Protein AF-A0A2E0H1Y2-F1 (afdb_monomer)

Radius of gyration: 26.07 Å; Cα contacts (8 Å, |Δi|>4): 52; chains: 1; bounding box: 73×26×83 Å

Mean predicted aligned error: 14.0 Å

pLDDT: mean 72.51, std 14.2, range [43.44, 90.31]

Foldseek 3Di:
DCPPADDPDPPDPDRDPCVVVVVVCCVVCVVVVVVVVVVVCCVPVVVCVVDVDPQQPVLSVVLVVLVVVLVVLVVVCVVDPDPVSNVVSVVVNVVSVVVSVVSVVVSVVSVPPPVVPPPPDPDDPPPPDPPPPDD

Structure (mmCIF, N/CA/C/O backbone):
data_AF-A0A2E0H1Y2-F1
#
_entry.id   AF-A0A2E0H1Y2-F1
#
loop_
_atom_site.group_PDB
_atom_site.id
_atom_site.type_symbol
_atom_site.label_atom_id
_atom_site.label_alt_id
_atom_site.label_comp_id
_atom_site.label_asym_id
_atom_site.label_entity_id
_atom_site.label_seq_id
_atom_site.pdbx_PDB_ins_code
_atom_site.Cartn_x
_atom_site.Cartn_y
_atom_site.Cartn_z
_atom_site.occupancy
_atom_site.B_iso_or_equiv
_atom_site.auth_seq_id
_atom_site.auth_comp_id
_atom_site.auth_asym_id
_atom_site.auth_atom_id
_atom_site.pdbx_PDB_model_num
ATOM 1 N N . MET A 1 1 ? 13.802 -3.420 -6.185 1.00 48.97 1 MET A N 1
ATOM 2 C CA . MET A 1 1 ? 15.017 -3.975 -5.541 1.00 48.97 1 MET A CA 1
ATOM 3 C C . MET A 1 1 ? 16.142 -4.219 -6.551 1.00 48.97 1 MET A C 1
ATOM 5 O O . MET A 1 1 ? 17.063 -4.960 -6.256 1.00 48.97 1 MET A O 1
ATOM 9 N N . LYS A 1 2 ? 16.139 -3.506 -7.687 1.00 47.22 2 LYS A N 1
ATOM 10 C CA . LYS A 1 2 ? 17.155 -3.596 -8.743 1.00 47.22 2 LYS A CA 1
ATOM 11 C C . LYS A 1 2 ? 18.522 -2.986 -8.373 1.00 47.22 2 LYS A C 1
ATOM 13 O O . LYS A 1 2 ? 19.477 -3.164 -9.101 1.00 47.22 2 LYS A O 1
ATOM 18 N N . ARG A 1 3 ? 18.602 -2.244 -7.257 1.00 53.16 3 ARG A N 1
ATOM 19 C CA . ARG A 1 3 ? 19.786 -1.471 -6.821 1.00 53.16 3 ARG A CA 1
ATOM 20 C C . ARG A 1 3 ? 20.542 -2.079 -5.626 1.00 53.16 3 ARG A C 1
ATOM 22 O O . ARG A 1 3 ? 21.480 -1.463 -5.144 1.00 53.16 3 ARG A O 1
ATOM 29 N N . PHE A 1 4 ? 20.099 -3.220 -5.089 1.00 54.19 4 PHE A N 1
ATOM 30 C CA . PHE A 1 4 ? 20.716 -3.810 -3.884 1.00 54.19 4 PHE A CA 1
ATOM 31 C C . PHE A 1 4 ? 21.656 -4.986 -4.181 1.00 54.19 4 PHE A C 1
ATOM 33 O O . PHE A 1 4 ? 22.499 -5.297 -3.349 1.00 54.19 4 PHE A O 1
ATOM 40 N N . MET A 1 5 ? 21.529 -5.611 -5.352 1.00 48.62 5 MET A N 1
ATOM 41 C CA . MET A 1 5 ? 22.468 -6.592 -5.896 1.00 48.62 5 MET A CA 1
ATOM 42 C C . MET A 1 5 ? 22.530 -6.356 -7.401 1.00 48.62 5 MET A C 1
ATOM 44 O O . MET A 1 5 ? 21.517 -6.519 -8.075 1.00 48.62 5 MET A O 1
ATOM 48 N N . GLU A 1 6 ? 23.679 -5.915 -7.900 1.00 55.56 6 GLU A N 1
ATOM 49 C CA . GLU A 1 6 ? 23.993 -5.952 -9.328 1.00 55.56 6 GLU A CA 1
ATOM 50 C C . GLU A 1 6 ? 24.550 -7.338 -9.640 1.00 55.56 6 GLU A C 1
ATOM 52 O O . GLU A 1 6 ? 25.369 -7.869 -8.889 1.00 55.56 6 GLU A O 1
ATOM 57 N N . THR A 1 7 ? 24.059 -7.954 -10.710 1.00 56.12 7 THR A N 1
ATOM 58 C CA . THR A 1 7 ? 24.686 -9.166 -11.240 1.00 56.12 7 THR A CA 1
ATOM 59 C C . THR A 1 7 ? 25.834 -8.752 -12.149 1.00 56.12 7 THR A C 1
ATOM 61 O O . THR A 1 7 ? 25.684 -7.790 -12.900 1.00 56.12 7 THR A O 1
ATOM 64 N N . ASP A 1 8 ? 26.926 -9.513 -12.153 1.00 59.94 8 ASP A N 1
ATOM 65 C CA . ASP A 1 8 ? 28.073 -9.266 -13.036 1.00 59.94 8 ASP A CA 1
ATOM 66 C C . ASP A 1 8 ? 27.755 -9.474 -14.536 1.00 59.94 8 ASP A C 1
ATOM 68 O O . ASP A 1 8 ? 28.582 -9.155 -15.390 1.00 59.94 8 ASP A O 1
ATOM 72 N N . ASP A 1 9 ? 26.573 -10.007 -14.878 1.00 59.09 9 ASP A N 1
ATOM 73 C CA . ASP A 1 9 ? 26.126 -10.228 -16.256 1.00 59.09 9 ASP A CA 1
ATOM 74 C C . ASP A 1 9 ? 25.328 -9.014 -16.796 1.00 59.09 9 ASP A C 1
ATOM 76 O O . ASP A 1 9 ? 24.222 -8.738 -16.310 1.00 59.09 9 ASP A O 1
ATOM 80 N N . PRO A 1 10 ? 25.830 -8.314 -17.839 1.00 65.62 10 PRO A N 1
ATOM 81 C CA . PRO A 1 10 ? 25.155 -7.178 -18.474 1.00 65.62 10 PRO A CA 1
ATOM 82 C C . PRO A 1 10 ? 23.761 -7.489 -19.042 1.00 65.62 10 PRO A C 1
ATOM 84 O O . PRO A 1 10 ? 22.993 -6.565 -19.310 1.00 65.62 10 PRO A O 1
ATOM 87 N N . TRP A 1 11 ? 23.433 -8.768 -19.252 1.00 59.69 11 TRP A N 1
ATOM 88 C CA . TRP A 1 11 ? 22.169 -9.220 -19.841 1.00 59.69 11 TRP A CA 1
ATOM 89 C C . TRP A 1 11 ? 21.212 -9.849 -18.824 1.00 59.69 11 TRP A C 1
ATOM 91 O O . TRP A 1 11 ? 20.141 -10.337 -19.201 1.00 59.69 11 TRP A O 1
ATOM 101 N N . ALA A 1 12 ? 21.554 -9.839 -17.533 1.00 61.09 12 ALA A N 1
ATOM 102 C CA . ALA A 1 12 ? 20.698 -10.416 -16.511 1.00 61.09 12 ALA A CA 1
ATOM 103 C C . ALA A 1 12 ? 19.391 -9.625 -16.351 1.00 61.09 12 ALA A C 1
ATOM 105 O O . ALA A 1 12 ? 19.328 -8.526 -15.798 1.00 61.09 12 ALA A O 1
ATOM 106 N N . VAL A 1 13 ? 18.294 -10.244 -16.789 1.00 63.38 13 VAL A N 1
ATOM 107 C CA . VAL A 1 13 ? 16.927 -9.730 -16.604 1.00 63.38 13 VAL A CA 1
ATOM 108 C C . VAL A 1 13 ? 16.511 -9.755 -15.123 1.00 63.38 13 VAL A C 1
ATOM 110 O O . VAL A 1 13 ? 15.650 -8.981 -14.705 1.00 63.38 13 VAL A O 1
ATOM 113 N N . ILE A 1 14 ? 17.124 -10.626 -14.314 1.00 60.78 14 ILE A N 1
ATOM 114 C CA . ILE A 1 14 ? 16.793 -10.853 -12.902 1.00 60.78 14 ILE A CA 1
ATOM 115 C C . ILE A 1 14 ? 18.021 -10.531 -12.053 1.00 60.78 14 ILE A C 1
ATOM 117 O O . ILE A 1 14 ? 19.021 -11.235 -12.133 1.00 60.78 14 ILE A O 1
ATOM 121 N N . ASN A 1 15 ? 17.917 -9.503 -11.208 1.00 65.38 15 ASN A N 1
ATOM 122 C CA . ASN A 1 15 ? 19.015 -9.088 -10.332 1.00 65.38 15 ASN A CA 1
ATOM 123 C C . ASN A 1 15 ? 18.988 -9.806 -8.975 1.00 65.38 15 ASN A C 1
ATOM 125 O O . ASN A 1 15 ? 20.024 -10.049 -8.365 1.00 65.38 15 ASN A O 1
ATOM 129 N N . HIS A 1 16 ? 17.797 -10.202 -8.514 1.00 66.38 16 HIS A N 1
ATOM 130 C CA . HIS A 1 16 ? 17.623 -10.969 -7.285 1.00 66.38 16 HIS A CA 1
ATOM 131 C C . HIS A 1 16 ? 16.678 -12.160 -7.521 1.00 66.38 16 HIS A C 1
ATOM 133 O O . HIS A 1 16 ? 15.565 -11.959 -8.013 1.00 66.38 16 HIS A O 1
ATOM 139 N N . PRO A 1 17 ? 17.029 -13.399 -7.123 1.00 73.56 17 PRO A N 1
ATOM 140 C CA . PRO A 1 17 ? 16.226 -14.590 -7.433 1.00 73.56 17 PRO A CA 1
ATOM 141 C C . PRO A 1 17 ? 14.807 -14.549 -6.838 1.00 73.56 17 PRO A C 1
ATOM 143 O O . PRO A 1 17 ? 13.885 -15.157 -7.379 1.00 73.56 17 PRO A O 1
ATOM 146 N N . LEU A 1 18 ? 14.599 -13.797 -5.748 1.00 74.50 18 LEU A N 1
ATOM 147 C CA . LEU A 1 18 ? 13.271 -13.594 -5.146 1.00 74.50 18 LEU A CA 1
ATOM 148 C C . LEU A 1 18 ? 12.449 -12.461 -5.784 1.00 74.50 18 LEU A C 1
ATOM 150 O O . LEU A 1 18 ? 11.248 -12.393 -5.537 1.00 74.50 18 LEU A O 1
ATOM 154 N N . GLU A 1 19 ? 13.047 -11.586 -6.596 1.00 71.75 19 GLU A N 1
ATOM 155 C CA . GLU A 1 19 ? 12.348 -10.462 -7.239 1.00 71.75 19 GLU A CA 1
ATOM 156 C C . GLU A 1 19 ? 11.093 -10.892 -8.026 1.00 71.75 19 GLU A C 1
ATOM 158 O O . GLU A 1 19 ? 10.017 -10.353 -7.744 1.00 71.75 19 GLU A O 1
ATOM 163 N N . PRO A 1 20 ? 11.148 -11.897 -8.928 1.00 77.31 20 PRO A N 1
ATOM 164 C CA . PRO A 1 20 ? 9.963 -12.310 -9.680 1.00 77.31 20 PRO A CA 1
ATOM 165 C C . PRO A 1 20 ? 8.883 -12.934 -8.789 1.00 77.31 20 PRO A C 1
ATOM 167 O O . PRO A 1 20 ? 7.694 -12.797 -9.073 1.00 77.31 20 PRO A O 1
ATOM 170 N N . TRP A 1 21 ? 9.271 -13.606 -7.704 1.00 82.00 21 TRP A N 1
ATOM 171 C CA . TRP A 1 21 ? 8.330 -14.224 -6.770 1.00 82.00 21 TRP A CA 1
ATOM 172 C C . TRP A 1 21 ? 7.600 -13.184 -5.930 1.00 82.00 21 TRP A C 1
ATOM 174 O O . TRP A 1 21 ? 6.375 -13.230 -5.829 1.00 82.00 21 TRP A O 1
ATOM 184 N N . VAL A 1 22 ? 8.331 -12.215 -5.377 1.00 82.62 22 VAL A N 1
ATOM 185 C CA . VAL A 1 22 ? 7.751 -11.127 -4.581 1.00 82.62 22 VAL A CA 1
ATOM 186 C C . VAL A 1 22 ? 6.823 -10.274 -5.441 1.00 82.62 22 VAL A C 1
ATOM 188 O O . VAL A 1 22 ? 5.720 -9.958 -4.999 1.00 82.62 22 VAL A O 1
ATOM 191 N N . LEU A 1 23 ? 7.212 -9.962 -6.682 1.00 81.75 23 LEU A N 1
ATOM 192 C CA . LEU A 1 23 ? 6.370 -9.186 -7.593 1.00 81.75 23 LEU A CA 1
ATOM 193 C C . LEU A 1 23 ? 5.069 -9.932 -7.929 1.00 81.75 23 LEU A C 1
ATOM 195 O O . LEU A 1 23 ? 3.985 -9.364 -7.806 1.00 81.75 23 LEU A O 1
ATOM 199 N N . LYS A 1 24 ? 5.152 -11.224 -8.280 1.00 83.81 24 LYS A N 1
ATOM 200 C CA . LYS A 1 24 ? 3.968 -12.059 -8.557 1.00 83.81 24 LYS A CA 1
ATOM 201 C C . LYS A 1 24 ? 3.040 -12.152 -7.348 1.00 83.81 24 LYS A C 1
ATOM 203 O O . LYS A 1 24 ? 1.834 -11.961 -7.485 1.00 83.81 24 LYS A O 1
ATOM 208 N N . LEU A 1 25 ? 3.591 -12.406 -6.161 1.00 86.31 25 LEU A N 1
ATOM 209 C CA . LEU A 1 25 ? 2.811 -12.452 -4.924 1.00 86.31 25 LEU A CA 1
ATOM 210 C C . LEU A 1 25 ? 2.168 -11.102 -4.610 1.00 86.31 25 LEU A C 1
ATOM 212 O O . LEU A 1 25 ? 1.022 -11.072 -4.171 1.00 86.31 25 LEU A O 1
ATOM 216 N N . HIS A 1 26 ? 2.855 -9.987 -4.857 1.00 84.62 26 HIS A N 1
ATOM 217 C CA . HIS A 1 26 ? 2.299 -8.654 -4.648 1.00 84.62 26 HIS A CA 1
ATOM 218 C C . HIS A 1 26 ? 1.116 -8.381 -5.584 1.00 84.62 26 HIS A C 1
ATOM 220 O O . HIS A 1 26 ? 0.050 -8.001 -5.113 1.00 84.62 26 HIS A O 1
ATOM 226 N N . VAL A 1 27 ? 1.254 -8.661 -6.885 1.00 84.88 27 VAL A N 1
ATOM 227 C CA . VAL A 1 27 ? 0.160 -8.472 -7.856 1.00 84.88 27 VAL A CA 1
ATOM 228 C C . VAL A 1 27 ? -1.051 -9.357 -7.536 1.00 84.88 27 VAL A C 1
ATOM 230 O O . VAL A 1 27 ? -2.182 -8.912 -7.701 1.00 84.88 27 VAL A O 1
ATOM 233 N N . LEU A 1 28 ? -0.845 -10.577 -7.028 1.00 88.12 28 LEU A N 1
ATOM 234 C CA . LEU A 1 28 ? -1.944 -11.465 -6.621 1.00 88.12 28 LEU A CA 1
ATOM 235 C C . LEU A 1 28 ? -2.580 -11.070 -5.281 1.00 88.12 28 LEU A C 1
ATOM 237 O O . LEU A 1 28 ? -3.793 -11.184 -5.108 1.00 88.12 28 LEU A O 1
ATOM 241 N N . SER A 1 29 ? -1.775 -10.619 -4.318 1.00 85.88 29 SER A N 1
ATOM 242 C CA . SER A 1 29 ? -2.256 -10.260 -2.978 1.00 85.88 29 SER A CA 1
ATOM 243 C C . SER A 1 29 ? -2.874 -8.864 -2.918 1.0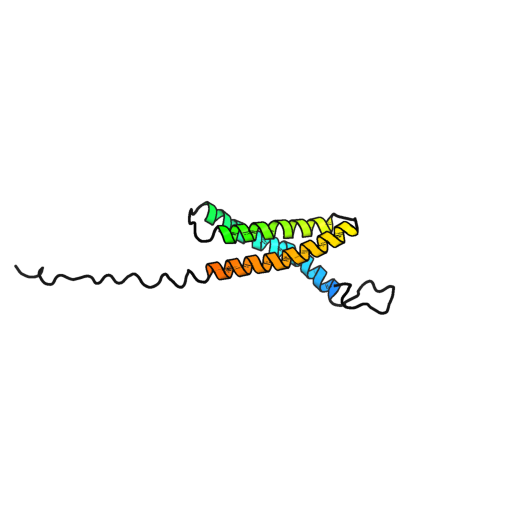0 85.88 29 SER A C 1
ATOM 245 O O . SER A 1 29 ? -3.773 -8.645 -2.106 1.00 85.88 29 SER A O 1
ATOM 247 N N . ALA A 1 30 ? -2.466 -7.935 -3.788 1.00 84.12 30 ALA A N 1
ATOM 248 C CA . ALA A 1 30 ? -2.962 -6.562 -3.787 1.00 84.12 30 ALA A CA 1
ATOM 249 C C . ALA A 1 30 ? -4.494 -6.463 -3.978 1.00 84.12 30 ALA A C 1
ATOM 251 O O . ALA A 1 30 ? -5.130 -5.791 -3.163 1.00 84.12 30 ALA A O 1
ATOM 252 N N . PRO A 1 31 ? -5.136 -7.163 -4.939 1.00 83.31 31 PRO A N 1
ATOM 253 C CA . PRO A 1 31 ? -6.596 -7.174 -5.070 1.00 83.31 31 PRO A CA 1
ATOM 254 C C . PRO A 1 31 ? -7.303 -7.757 -3.842 1.00 83.31 31 PRO A C 1
ATOM 256 O O . PRO A 1 31 ? -8.318 -7.222 -3.397 1.00 83.31 31 PRO A O 1
ATOM 259 N N . ALA A 1 32 ? -6.751 -8.823 -3.255 1.00 86.38 32 ALA A N 1
ATOM 260 C CA . ALA A 1 32 ? -7.307 -9.439 -2.053 1.00 86.38 32 ALA A CA 1
ATOM 261 C C . ALA A 1 32 ? -7.230 -8.491 -0.843 1.00 86.38 32 ALA A C 1
ATOM 263 O O . ALA A 1 32 ? -8.206 -8.344 -0.104 1.00 86.38 32 ALA A O 1
ATOM 264 N N . MET A 1 33 ? -6.101 -7.795 -0.668 1.00 83.12 33 MET A N 1
ATOM 265 C CA . MET A 1 33 ? -5.944 -6.761 0.358 1.00 83.12 33 MET A CA 1
ATOM 266 C C . MET A 1 33 ? -6.894 -5.589 0.123 1.00 83.12 33 MET A C 1
ATOM 268 O O . MET A 1 33 ? -7.542 -5.141 1.067 1.00 83.12 33 MET A O 1
ATOM 272 N N . LEU A 1 34 ? -7.023 -5.120 -1.120 1.00 85.56 34 LEU A N 1
ATOM 273 C CA . LEU A 1 34 ? -7.934 -4.037 -1.477 1.00 85.56 34 LEU A CA 1
ATOM 274 C C . LEU A 1 34 ? -9.38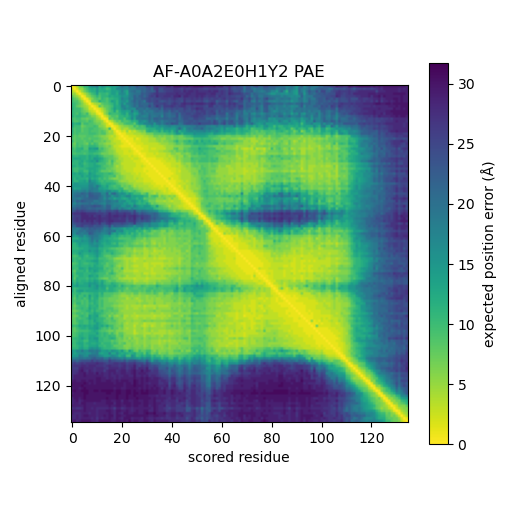6 -4.396 -1.149 1.00 85.56 34 LEU A C 1
ATOM 276 O O . LEU A 1 34 ? -10.095 -3.595 -0.542 1.00 85.56 34 LEU A O 1
ATOM 280 N N . PHE A 1 35 ? -9.808 -5.619 -1.475 1.00 86.31 35 PHE A N 1
ATOM 281 C CA . PHE A 1 35 ? -11.142 -6.117 -1.153 1.00 86.31 35 PHE A CA 1
ATOM 282 C C . PHE A 1 35 ? -11.374 -6.223 0.360 1.00 86.31 35 PHE A C 1
ATOM 284 O O . PHE A 1 35 ? -12.387 -5.742 0.867 1.00 86.31 35 PHE A O 1
ATOM 291 N N . ALA A 1 36 ? -10.420 -6.790 1.105 1.00 84.62 36 ALA A N 1
ATOM 292 C CA . ALA A 1 36 ? -10.510 -6.895 2.559 1.00 84.62 36 ALA A CA 1
ATOM 293 C C . ALA A 1 36 ? -10.587 -5.514 3.233 1.00 84.62 36 ALA A C 1
ATOM 295 O O . ALA A 1 36 ? -11.427 -5.297 4.110 1.00 84.62 36 ALA A O 1
ATOM 296 N N . VAL A 1 37 ? -9.757 -4.559 2.798 1.00 81.94 37 VAL A N 1
ATOM 297 C CA . VAL A 1 37 ? -9.809 -3.172 3.280 1.00 81.94 37 VAL A CA 1
ATOM 298 C C . VAL A 1 37 ? -11.134 -2.520 2.899 1.00 81.94 37 VAL A C 1
ATOM 300 O O . VAL A 1 37 ? -11.724 -1.854 3.744 1.00 81.94 37 VAL A O 1
ATOM 303 N N . GLY A 1 38 ? -11.648 -2.762 1.691 1.00 81.06 38 GLY A N 1
ATOM 304 C CA . GLY A 1 38 ? -12.967 -2.310 1.253 1.00 81.06 38 GLY A CA 1
ATOM 305 C C . GLY A 1 38 ? -14.089 -2.800 2.171 1.00 81.06 38 GLY A C 1
ATOM 306 O O . GLY A 1 38 ? -14.869 -1.990 2.661 1.00 81.06 38 GLY A O 1
ATOM 307 N N . LEU A 1 39 ? -14.126 -4.095 2.502 1.00 81.88 39 LEU A N 1
ATOM 308 C CA . LEU A 1 39 ? -15.109 -4.659 3.437 1.00 81.88 39 LEU A CA 1
ATOM 309 C C . LEU A 1 39 ? -15.015 -4.040 4.839 1.00 81.88 39 LEU A C 1
ATOM 311 O O . LEU A 1 39 ? -16.037 -3.710 5.452 1.00 81.88 39 LEU A O 1
ATOM 315 N N . ILE A 1 40 ? -13.793 -3.863 5.352 1.00 78.75 40 ILE A N 1
ATOM 316 C CA . ILE A 1 40 ? -13.557 -3.219 6.650 1.00 78.75 40 ILE A CA 1
ATOM 317 C C . ILE A 1 40 ? -14.028 -1.766 6.599 1.00 78.75 40 ILE A C 1
ATOM 319 O O . ILE A 1 40 ? -14.748 -1.333 7.498 1.00 78.75 40 ILE A O 1
ATOM 323 N N . ALA A 1 41 ? -13.668 -1.033 5.546 1.00 75.38 41 ALA A N 1
ATOM 324 C CA . ALA A 1 41 ? -14.059 0.349 5.324 1.00 75.38 41 ALA A CA 1
ATOM 325 C C . ALA A 1 41 ? -15.583 0.479 5.248 1.00 75.38 41 ALA A C 1
ATOM 327 O O . ALA A 1 41 ? -16.142 1.309 5.955 1.00 75.38 41 ALA A O 1
ATOM 328 N N . THR A 1 42 ? -16.287 -0.380 4.508 1.00 74.38 42 THR A N 1
ATOM 329 C CA . THR A 1 42 ? -17.754 -0.368 4.468 1.00 74.38 42 THR A CA 1
ATOM 330 C C . THR A 1 42 ? -18.341 -0.600 5.856 1.00 74.38 42 THR A C 1
ATOM 332 O O . THR A 1 42 ? -19.175 0.181 6.295 1.00 74.38 42 THR A O 1
ATOM 335 N N . ASN A 1 43 ? -17.884 -1.598 6.614 1.00 71.56 43 ASN A N 1
ATOM 336 C CA . ASN A 1 43 ? -18.459 -1.866 7.934 1.00 71.56 43 ASN A CA 1
ATOM 337 C C . ASN A 1 43 ? -18.075 -0.806 8.991 1.00 71.56 43 ASN A C 1
ATOM 339 O O . ASN A 1 43 ? -18.868 -0.513 9.882 1.00 71.56 43 ASN A O 1
ATOM 343 N N . HIS A 1 44 ? -16.879 -0.211 8.922 1.00 72.31 44 HIS A N 1
ATOM 344 C CA . HIS A 1 44 ? -16.417 0.804 9.881 1.00 72.31 44 HIS A CA 1
ATOM 345 C C . HIS A 1 44 ? -16.842 2.226 9.517 1.00 72.31 44 HIS A C 1
ATOM 347 O O . HIS A 1 44 ? -17.376 2.928 10.373 1.00 72.31 44 HIS A O 1
ATOM 353 N N . ILE A 1 45 ? -16.637 2.665 8.275 1.00 68.31 45 ILE A N 1
ATOM 354 C CA . ILE A 1 45 ? -16.966 4.022 7.820 1.00 68.31 45 ILE A CA 1
ATOM 355 C C . ILE A 1 45 ? -18.484 4.200 7.791 1.00 68.31 45 ILE A C 1
ATOM 357 O O . ILE A 1 45 ? -18.982 5.158 8.378 1.00 68.31 45 ILE A O 1
ATOM 361 N N . TRP A 1 46 ? -19.240 3.254 7.218 1.00 68.94 46 TRP A N 1
ATOM 362 C CA . TRP A 1 46 ? -20.709 3.338 7.168 1.00 68.94 46 TRP A CA 1
ATOM 363 C C . TRP A 1 46 ? -21.331 3.344 8.566 1.00 68.94 46 TRP A C 1
ATOM 365 O O . TRP A 1 46 ? -22.208 4.152 8.877 1.00 68.94 46 TRP A O 1
ATOM 375 N N . ARG A 1 47 ? -20.834 2.479 9.458 1.00 64.88 47 ARG A N 1
ATOM 376 C CA . ARG A 1 47 ? -21.295 2.425 10.850 1.00 64.88 47 ARG A CA 1
ATOM 377 C C . ARG A 1 47 ? -20.867 3.656 11.644 1.00 64.88 47 ARG A C 1
ATOM 379 O O . ARG A 1 47 ? -21.636 4.114 12.478 1.00 64.88 47 ARG A O 1
ATOM 386 N N . SER A 1 48 ? -19.688 4.218 11.378 1.00 63.16 48 SER A N 1
ATOM 387 C CA . SER A 1 48 ? -19.229 5.465 12.000 1.00 63.16 48 SER A CA 1
ATOM 388 C C . SER A 1 48 ? -19.973 6.696 11.476 1.00 63.16 48 SER A C 1
ATOM 390 O O . SER A 1 48 ? -20.159 7.649 12.225 1.00 63.16 48 SER A O 1
ATOM 392 N N . LEU A 1 49 ? -20.438 6.697 10.226 1.00 64.19 49 LEU A N 1
ATOM 393 C CA . LEU A 1 49 ? -21.337 7.724 9.691 1.00 64.19 49 LEU A CA 1
ATOM 394 C C . LEU A 1 49 ? -22.714 7.642 10.361 1.00 64.19 49 LEU A C 1
ATOM 396 O O . LEU A 1 49 ? -23.232 8.664 10.802 1.00 64.19 49 LEU A O 1
ATOM 400 N N . LYS A 1 50 ? -23.261 6.427 10.514 1.00 65.69 50 LYS A N 1
ATOM 401 C CA . LYS A 1 50 ? -24.582 6.189 11.118 1.00 65.69 50 LYS A CA 1
ATOM 402 C C . LYS A 1 50 ? -24.610 6.402 12.637 1.00 65.69 50 LYS A C 1
ATOM 404 O O . LYS A 1 50 ? -25.577 6.938 13.169 1.00 65.69 50 LYS A O 1
ATOM 409 N N . SER A 1 51 ? -23.559 5.998 13.342 1.00 58.31 51 SER A N 1
ATOM 410 C CA . SER A 1 51 ? -23.418 6.190 14.785 1.00 58.31 51 SER A CA 1
ATOM 411 C C . SER A 1 51 ? -22.602 7.451 15.040 1.00 58.31 51 SER A C 1
ATOM 413 O O . SER A 1 51 ? -21.388 7.447 14.865 1.00 58.31 51 SER A O 1
ATOM 415 N N . ASN A 1 52 ? -23.254 8.530 15.469 1.00 56.03 52 ASN A N 1
ATOM 416 C CA . ASN A 1 52 ? -22.671 9.862 15.678 1.00 56.03 52 ASN A CA 1
ATOM 417 C C . ASN A 1 52 ? -21.688 9.945 16.879 1.00 56.03 52 ASN A C 1
ATOM 419 O O . ASN A 1 52 ? -21.695 10.913 17.634 1.00 56.03 52 ASN A O 1
ATOM 423 N N . LEU A 1 53 ? -20.868 8.911 17.107 1.00 56.12 53 LEU A N 1
ATOM 424 C CA . LEU A 1 53 ? -19.879 8.868 18.179 1.00 56.12 53 LEU A CA 1
ATOM 425 C C . LEU A 1 53 ? -18.578 9.563 17.723 1.00 56.12 53 LEU A C 1
ATOM 427 O O . LEU A 1 53 ? -17.956 9.134 16.748 1.00 56.12 53 LEU A O 1
ATOM 431 N N . PRO A 1 54 ? -18.128 10.619 18.427 1.00 53.50 54 PRO A N 1
ATOM 432 C CA . PRO A 1 54 ? -16.969 11.425 18.031 1.00 53.50 54 PRO A CA 1
ATOM 433 C C . PRO A 1 54 ? -15.611 10.740 18.273 1.00 53.50 54 PRO A C 1
ATOM 435 O O . PRO A 1 54 ? -14.587 11.166 17.734 1.00 53.50 54 PRO A O 1
ATOM 438 N N . THR A 1 55 ? -15.568 9.673 19.070 1.00 53.06 55 THR A N 1
ATOM 439 C CA . THR A 1 55 ? -14.321 9.058 19.540 1.00 53.06 55 THR A CA 1
ATOM 440 C C . THR A 1 55 ? -13.821 8.011 18.534 1.00 53.06 55 THR A C 1
ATOM 442 O O . THR A 1 55 ? -14.248 6.863 18.560 1.00 53.06 55 THR A O 1
ATOM 445 N N . GLY A 1 56 ? -12.931 8.413 17.616 1.00 56.66 56 GLY A N 1
ATOM 446 C CA . GLY A 1 56 ? -12.252 7.509 16.664 1.00 56.66 56 GLY A CA 1
ATOM 447 C C . GLY A 1 56 ? -12.403 7.853 15.175 1.00 56.66 56 GLY A C 1
ATOM 448 O O . GLY A 1 56 ? -11.701 7.278 14.347 1.00 56.66 56 GLY A O 1
ATOM 449 N N . ARG A 1 57 ? -13.251 8.832 14.821 1.00 63.91 57 ARG A N 1
ATOM 450 C CA . ARG A 1 57 ? -13.477 9.266 13.424 1.00 63.91 57 ARG A CA 1
ATOM 451 C C . ARG A 1 57 ? -12.212 9.798 12.741 1.00 63.91 57 ARG A C 1
ATOM 453 O O . ARG A 1 57 ? -11.923 9.426 11.611 1.00 63.91 57 ARG A O 1
ATOM 460 N N . ARG A 1 58 ? -11.432 10.641 13.431 1.00 64.94 58 ARG A N 1
ATOM 461 C CA . ARG A 1 58 ? -10.257 11.313 12.838 1.00 64.94 58 ARG A CA 1
ATOM 462 C C . ARG A 1 58 ? -9.166 10.336 12.402 1.00 64.94 58 ARG A C 1
ATOM 464 O O . ARG A 1 58 ? -8.597 10.506 11.332 1.00 64.94 58 ARG A O 1
ATOM 4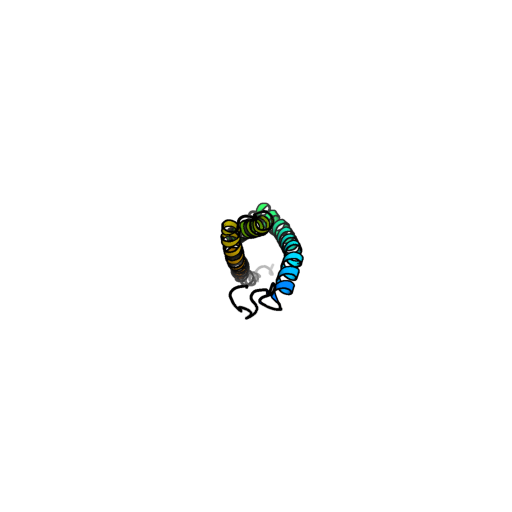71 N N . SER A 1 59 ? -8.902 9.299 13.198 1.00 67.69 59 SER A N 1
ATOM 472 C CA . SER A 1 59 ? -7.877 8.307 12.864 1.00 67.69 59 SER A CA 1
ATOM 473 C C . SER A 1 59 ? -8.328 7.355 11.749 1.00 67.69 59 SER A C 1
ATOM 475 O O . SER A 1 59 ? -7.498 6.957 10.940 1.00 67.69 59 SER A O 1
ATOM 477 N N . GLY A 1 60 ? -9.627 7.045 11.649 1.00 67.25 60 GLY A N 1
ATOM 478 C CA . GLY A 1 60 ? -10.178 6.272 10.525 1.00 67.25 60 GLY A CA 1
ATOM 479 C C . GLY A 1 60 ? -10.192 7.049 9.201 1.00 67.25 60 GLY A C 1
ATOM 480 O O . GLY A 1 60 ? -9.851 6.502 8.153 1.00 67.25 60 GLY A O 1
ATOM 481 N N . VAL A 1 61 ? -10.513 8.347 9.248 1.00 73.81 61 VAL A N 1
ATOM 482 C CA . VAL A 1 61 ? -10.447 9.241 8.078 1.00 73.81 61 VAL A CA 1
ATOM 483 C C . VAL A 1 61 ? -9.005 9.384 7.592 1.00 73.81 61 VAL A C 1
ATOM 485 O O . VAL A 1 61 ? -8.757 9.237 6.400 1.00 73.81 61 VAL A O 1
ATOM 488 N N . LEU A 1 62 ? -8.045 9.576 8.505 1.00 74.94 62 LEU A N 1
ATOM 489 C CA . LEU A 1 62 ? -6.627 9.664 8.147 1.00 74.94 62 LEU A CA 1
ATOM 490 C C . LEU A 1 62 ? -6.122 8.387 7.457 1.00 74.94 62 LEU A C 1
ATOM 492 O O . LEU A 1 62 ? -5.428 8.482 6.452 1.00 74.94 62 LEU A O 1
ATOM 496 N N . ALA A 1 63 ? -6.516 7.206 7.949 1.00 75.38 63 ALA A N 1
ATOM 497 C CA . ALA A 1 63 ? -6.171 5.930 7.319 1.00 75.38 63 ALA A CA 1
ATOM 498 C C . ALA A 1 63 ? -6.800 5.767 5.922 1.00 75.38 63 ALA A C 1
ATOM 500 O O . ALA A 1 63 ? -6.186 5.202 5.024 1.00 75.38 63 ALA A O 1
ATOM 501 N N . THR A 1 64 ? -8.009 6.294 5.711 1.00 78.75 64 THR A N 1
ATOM 502 C CA . THR A 1 64 ? -8.669 6.261 4.395 1.00 78.75 64 THR A CA 1
ATOM 503 C C . THR A 1 64 ? -7.962 7.187 3.401 1.00 78.75 64 THR A C 1
ATOM 505 O O . THR A 1 64 ? -7.712 6.799 2.260 1.00 78.75 64 THR A O 1
ATOM 508 N N . TYR A 1 65 ? -7.580 8.389 3.849 1.00 83.81 65 TYR A N 1
ATOM 509 C CA . TYR A 1 65 ? -6.853 9.364 3.033 1.00 83.81 65 TYR A CA 1
ATOM 510 C C . TYR A 1 65 ? -5.448 8.916 2.645 1.00 83.81 65 TYR A C 1
ATOM 512 O O . TYR A 1 65 ? -4.968 9.347 1.606 1.00 83.81 65 TYR A O 1
ATOM 520 N N . THR A 1 66 ? -4.781 8.079 3.441 1.00 81.75 66 THR A N 1
ATOM 521 C CA . THR A 1 66 ? -3.481 7.501 3.064 1.00 81.75 66 THR A CA 1
ATOM 522 C C . THR A 1 66 ? -3.631 6.266 2.180 1.00 81.75 66 THR A C 1
ATOM 524 O O . THR A 1 66 ? -2.805 6.043 1.299 1.00 81.75 66 THR A O 1
ATOM 527 N N . PHE A 1 67 ? -4.705 5.494 2.352 1.00 83.56 67 PHE A N 1
ATOM 528 C CA . PHE A 1 67 ? -4.968 4.304 1.546 1.00 83.56 67 PHE A CA 1
ATOM 529 C C . PHE A 1 67 ? -5.386 4.629 0.102 1.00 83.56 67 PHE A C 1
ATOM 531 O O . PHE A 1 67 ? -4.938 3.975 -0.835 1.00 83.56 67 PHE A O 1
ATOM 538 N N . PHE A 1 68 ? -6.202 5.664 -0.110 1.00 86.12 68 PHE A N 1
ATOM 539 C CA . PHE A 1 68 ? -6.635 6.068 -1.453 1.00 86.12 68 PHE A CA 1
ATOM 540 C C . PHE A 1 68 ? -5.474 6.385 -2.428 1.00 86.12 68 PHE A C 1
ATOM 542 O O . PHE A 1 68 ? -5.408 5.759 -3.489 1.00 86.12 68 PHE A O 1
ATOM 549 N N . PRO A 1 69 ? -4.521 7.286 -2.104 1.00 87.69 69 PRO A N 1
ATOM 550 C CA . PRO A 1 69 ? -3.390 7.578 -2.982 1.00 87.69 69 PRO A CA 1
ATOM 551 C C . PRO A 1 69 ? -2.446 6.378 -3.140 1.00 87.69 69 PRO A C 1
ATOM 553 O O . PRO A 1 69 ? -1.807 6.245 -4.183 1.00 87.69 69 PRO A O 1
ATOM 556 N N . LEU A 1 70 ? -2.376 5.473 -2.156 1.00 88.62 70 LEU A N 1
ATOM 557 C CA . LEU A 1 70 ? -1.609 4.231 -2.276 1.00 88.62 70 LEU A CA 1
ATOM 558 C C . LEU A 1 70 ? -2.159 3.341 -3.402 1.00 88.62 70 LEU A C 1
ATOM 560 O O . LEU A 1 70 ? -1.398 2.858 -4.237 1.00 88.62 70 LEU A O 1
ATOM 564 N N . VAL A 1 71 ? -3.479 3.159 -3.462 1.00 87.62 71 VAL A N 1
ATOM 565 C CA . VAL A 1 71 ? -4.126 2.374 -4.528 1.00 87.62 71 VAL A CA 1
ATOM 566 C C . VAL A 1 71 ? -4.001 3.082 -5.875 1.00 87.62 71 VAL A C 1
ATOM 568 O O . VAL A 1 71 ? -3.669 2.447 -6.874 1.00 87.62 71 VAL A O 1
ATOM 571 N N . LEU A 1 72 ? -4.210 4.403 -5.897 1.00 89.31 72 LEU A N 1
ATOM 572 C CA . LEU A 1 72 ? -4.120 5.203 -7.117 1.00 89.31 72 LEU A CA 1
ATOM 573 C C . LEU A 1 72 ? -2.724 5.125 -7.748 1.00 89.31 72 LEU A C 1
ATOM 575 O O . LEU A 1 72 ? -2.606 4.873 -8.942 1.00 89.31 72 LEU A O 1
ATOM 579 N N . THR A 1 73 ? -1.667 5.289 -6.950 1.00 90.19 73 THR A N 1
ATOM 580 C CA . THR A 1 73 ? -0.283 5.170 -7.438 1.00 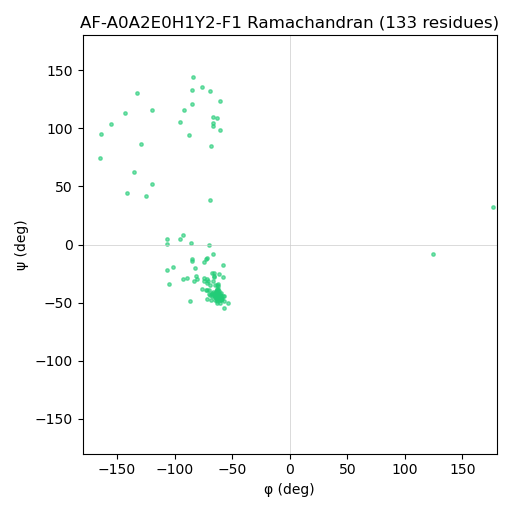90.19 73 THR A CA 1
ATOM 581 C C . THR A 1 73 ? 0.023 3.766 -7.952 1.00 90.19 73 THR A C 1
ATOM 583 O O . THR A 1 73 ? 0.657 3.639 -8.993 1.00 90.19 73 THR A O 1
ATOM 586 N N . GLY A 1 74 ? -0.485 2.719 -7.292 1.00 86.06 74 GLY A N 1
ATOM 587 C CA . GLY A 1 74 ? -0.314 1.336 -7.747 1.00 86.06 74 GLY A CA 1
ATOM 588 C C . GLY A 1 74 ? -0.971 1.068 -9.104 1.00 86.06 74 GLY A C 1
ATOM 589 O O . GLY A 1 74 ? -0.385 0.396 -9.949 1.00 86.06 74 GLY A O 1
ATOM 590 N N . TYR A 1 75 ? -2.153 1.642 -9.342 1.00 87.12 75 TYR A N 1
ATOM 591 C CA . TYR A 1 75 ? -2.823 1.563 -10.640 1.00 87.12 75 TYR A CA 1
ATOM 592 C C . TYR A 1 75 ? -2.084 2.365 -11.716 1.00 87.12 75 TYR A C 1
ATOM 594 O O . TYR A 1 75 ? -1.879 1.876 -12.823 1.00 87.12 75 TYR A O 1
ATOM 602 N N . LEU A 1 76 ? -1.636 3.582 -11.396 1.00 88.44 76 LEU A N 1
ATOM 603 C CA . LEU A 1 76 ? -0.940 4.425 -12.365 1.00 88.44 76 LEU A CA 1
ATOM 604 C C . LEU A 1 76 ? 0.378 3.799 -12.848 1.00 88.44 76 LEU A C 1
ATOM 606 O O . LEU A 1 76 ? 0.692 3.927 -14.027 1.00 88.44 76 LEU A O 1
ATOM 610 N N . ILE A 1 77 ? 1.096 3.056 -11.996 1.00 86.69 77 ILE A N 1
ATOM 611 C CA . ILE A 1 77 ? 2.298 2.301 -12.405 1.00 86.69 77 ILE A CA 1
ATOM 612 C C . ILE A 1 77 ? 1.989 1.298 -13.532 1.00 86.69 77 ILE A C 1
ATOM 614 O O . ILE A 1 77 ? 2.868 0.990 -14.327 1.00 86.69 77 ILE A O 1
ATOM 618 N N . GLN A 1 78 ? 0.754 0.796 -13.634 1.00 85.75 78 GLN A N 1
ATOM 619 C CA . GLN A 1 78 ? 0.360 -0.157 -14.681 1.00 85.75 78 GLN A CA 1
ATOM 620 C C . GLN A 1 78 ? 0.006 0.515 -16.014 1.00 85.75 78 GLN A C 1
ATOM 622 O O . GLN A 1 78 ? -0.019 -0.155 -17.043 1.00 85.75 78 GLN A O 1
ATOM 627 N N . VAL A 1 79 ? -0.310 1.813 -15.996 1.00 89.00 79 VAL A N 1
ATOM 628 C CA . VAL A 1 79 ? -0.818 2.557 -17.162 1.00 89.00 79 VAL A CA 1
ATOM 629 C C . VAL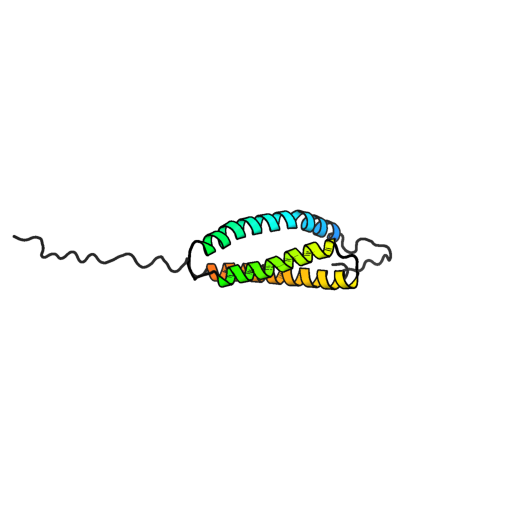 A 1 79 ? 0.254 3.460 -17.768 1.00 89.00 79 VAL A C 1
ATOM 631 O O . VAL A 1 79 ? 0.271 3.685 -18.976 1.00 89.00 79 VAL A O 1
ATOM 634 N N . VAL A 1 80 ? 1.135 4.007 -16.934 1.00 89.75 80 VAL A N 1
ATOM 635 C CA . VAL A 1 80 ? 2.177 4.939 -17.358 1.00 89.75 80 VAL A CA 1
ATOM 636 C C . VAL A 1 80 ? 3.320 4.188 -18.042 1.00 89.75 80 VAL A C 1
ATOM 638 O O . VAL A 1 80 ? 3.780 3.161 -17.555 1.00 89.75 80 VAL A O 1
ATOM 641 N N . ILE A 1 81 ? 3.786 4.730 -19.168 1.00 86.56 81 ILE A N 1
ATOM 642 C CA . ILE A 1 81 ? 4.871 4.157 -19.985 1.00 86.56 81 ILE A CA 1
ATOM 643 C C . ILE A 1 81 ? 6.169 4.975 -19.833 1.00 86.56 81 ILE A C 1
ATOM 645 O O . ILE A 1 81 ? 7.258 4.465 -20.069 1.00 86.56 81 ILE A O 1
ATOM 649 N N . ASP A 1 82 ? 6.056 6.238 -19.413 1.00 89.88 82 ASP A N 1
ATOM 650 C CA . ASP A 1 82 ? 7.176 7.167 -19.250 1.00 89.88 82 ASP A CA 1
ATOM 651 C C . ASP A 1 82 ? 8.096 6.787 -18.073 1.00 89.88 82 ASP A C 1
ATOM 653 O O . ASP A 1 82 ? 7.627 6.545 -16.958 1.00 89.88 82 ASP A O 1
ATOM 657 N N . GLU A 1 83 ? 9.412 6.774 -18.310 1.00 85.94 83 GLU A N 1
ATOM 658 C CA . GLU A 1 83 ? 10.415 6.292 -17.349 1.00 85.94 83 GLU A CA 1
ATOM 659 C C . GLU A 1 83 ? 10.507 7.165 -16.090 1.00 85.94 83 GLU A C 1
ATOM 661 O O . GLU A 1 83 ? 10.520 6.644 -14.971 1.00 85.94 83 GLU A O 1
ATOM 666 N N . LEU A 1 84 ? 10.521 8.493 -16.255 1.00 87.44 84 LEU A N 1
ATOM 667 C CA . LEU A 1 84 ? 10.607 9.435 -15.136 1.00 87.44 84 LEU A CA 1
ATOM 668 C C . LEU A 1 84 ? 9.364 9.331 -14.249 1.00 87.44 84 LEU A C 1
ATOM 670 O O . LEU A 1 84 ? 9.450 9.282 -13.019 1.00 87.44 84 LEU A O 1
ATOM 674 N N . SER A 1 85 ? 8.198 9.258 -14.885 1.00 87.19 85 SER A N 1
ATOM 675 C CA . SER A 1 85 ? 6.927 9.092 -14.195 1.00 87.19 85 SER A CA 1
ATOM 676 C C . SER A 1 85 ? 6.875 7.763 -13.435 1.00 87.19 85 SER A C 1
ATOM 678 O O . SER A 1 85 ? 6.467 7.744 -12.274 1.00 87.19 85 SER A O 1
ATOM 680 N N . LEU A 1 86 ? 7.345 6.661 -14.031 1.00 86.56 86 LEU A N 1
ATOM 681 C CA . LEU A 1 86 ? 7.438 5.363 -13.357 1.00 86.56 86 LEU A CA 1
ATOM 682 C C . LEU A 1 86 ? 8.378 5.393 -12.145 1.00 86.56 86 LEU A C 1
ATOM 684 O O . LEU A 1 86 ? 8.040 4.815 -11.109 1.00 86.56 86 LEU A O 1
ATOM 688 N N . GLU A 1 87 ? 9.519 6.085 -12.225 1.00 86.88 87 GLU A N 1
ATOM 689 C CA . GLU A 1 87 ? 10.429 6.228 -11.082 1.00 86.88 87 GLU A CA 1
ATOM 690 C C . GLU A 1 87 ? 9.755 6.986 -9.930 1.00 86.88 87 GLU A C 1
ATOM 692 O O . GLU A 1 87 ? 9.711 6.485 -8.800 1.00 86.88 87 GLU A O 1
ATOM 697 N N . ILE A 1 88 ? 9.159 8.148 -10.212 1.00 90.00 88 ILE A N 1
ATOM 698 C CA . ILE A 1 88 ? 8.470 8.961 -9.200 1.00 90.00 88 ILE A CA 1
ATOM 699 C C . ILE A 1 88 ? 7.314 8.179 -8.572 1.00 90.00 88 ILE A C 1
ATOM 701 O O . ILE A 1 88 ? 7.156 8.180 -7.346 1.00 90.00 88 ILE A O 1
ATOM 705 N N . LEU A 1 89 ? 6.511 7.492 -9.388 1.00 89.75 89 LEU A N 1
ATOM 706 C CA . LEU A 1 89 ? 5.373 6.716 -8.907 1.00 89.75 89 LEU A CA 1
ATOM 707 C C . LEU A 1 89 ? 5.815 5.522 -8.065 1.00 89.75 89 LEU A C 1
ATOM 709 O O . LEU A 1 89 ? 5.202 5.268 -7.033 1.00 89.75 89 LEU A O 1
ATOM 713 N N . SER A 1 90 ? 6.879 4.821 -8.459 1.00 86.50 90 SER A N 1
ATOM 714 C CA . SER A 1 90 ? 7.435 3.691 -7.707 1.00 86.50 90 SER A CA 1
ATOM 715 C C . SER A 1 90 ? 7.890 4.113 -6.308 1.00 86.50 90 SER A C 1
ATOM 717 O O . SER A 1 90 ? 7.487 3.509 -5.307 1.00 86.50 90 SER A O 1
ATOM 719 N N . TRP A 1 91 ? 8.647 5.213 -6.209 1.00 88.44 91 TRP A N 1
ATOM 720 C CA . TRP A 1 91 ? 9.060 5.777 -4.920 1.00 88.44 91 TRP A CA 1
ATOM 721 C C . TRP A 1 91 ? 7.872 6.264 -4.094 1.00 88.44 91 TRP A C 1
ATOM 723 O O . TRP A 1 91 ? 7.790 5.983 -2.895 1.00 88.44 91 TRP A O 1
ATOM 733 N N . SER A 1 92 ? 6.924 6.949 -4.736 1.00 90.12 92 SER A N 1
ATOM 734 C CA . SER A 1 92 ? 5.712 7.441 -4.079 1.00 90.12 92 SER A CA 1
ATOM 735 C C . SER A 1 92 ? 4.863 6.295 -3.532 1.00 90.12 92 SER A C 1
ATOM 737 O O . SER A 1 92 ? 4.420 6.353 -2.388 1.00 90.12 92 SER A O 1
ATOM 739 N N . HIS A 1 93 ? 4.678 5.228 -4.309 1.00 90.12 93 HIS A N 1
ATOM 740 C CA . HIS A 1 93 ? 3.911 4.051 -3.917 1.00 90.12 93 HIS A CA 1
ATOM 741 C C . HIS A 1 93 ? 4.554 3.336 -2.723 1.00 90.12 93 HIS A C 1
ATOM 743 O O . HIS A 1 93 ? 3.871 3.005 -1.752 1.00 90.12 93 HIS A O 1
ATOM 749 N N . LEU A 1 94 ? 5.881 3.174 -2.737 1.00 88.75 94 LEU A N 1
ATOM 750 C CA . LEU A 1 94 ? 6.626 2.588 -1.623 1.00 88.75 94 LEU A CA 1
ATOM 751 C C . LEU A 1 94 ? 6.504 3.443 -0.352 1.00 88.75 94 LEU A C 1
ATOM 753 O O . LEU A 1 94 ? 6.199 2.919 0.724 1.00 88.75 94 LEU A O 1
ATOM 757 N N . GLY A 1 95 ? 6.673 4.763 -0.477 1.00 90.31 95 GLY A N 1
ATOM 758 C CA . GLY A 1 95 ? 6.525 5.705 0.635 1.00 90.31 95 GLY A CA 1
ATOM 759 C C . GLY A 1 95 ? 5.112 5.706 1.224 1.00 90.31 95 GLY A C 1
ATOM 760 O O . GLY A 1 95 ? 4.940 5.603 2.442 1.00 90.31 95 GLY A O 1
ATOM 761 N N . LEU A 1 96 ? 4.088 5.739 0.367 1.00 88.69 96 LEU A N 1
ATOM 762 C CA . LEU A 1 96 ? 2.684 5.654 0.770 1.00 88.69 96 LEU A CA 1
ATOM 763 C C . LEU A 1 96 ? 2.356 4.314 1.435 1.00 88.69 96 LEU A C 1
ATOM 765 O O . LEU A 1 96 ? 1.569 4.293 2.379 1.00 88.69 96 LEU A O 1
ATOM 769 N N . GLY A 1 97 ? 2.972 3.208 1.006 1.00 85.31 97 GLY A N 1
ATOM 770 C CA . GLY A 1 97 ? 2.762 1.886 1.599 1.00 85.31 97 GLY A CA 1
ATOM 771 C C . GLY A 1 97 ? 3.244 1.824 3.048 1.00 85.31 97 GLY A C 1
ATOM 772 O O . GLY A 1 97 ? 2.525 1.363 3.944 1.00 85.31 97 GLY A O 1
ATOM 773 N N . ILE A 1 98 ? 4.436 2.371 3.301 1.00 88.25 98 ILE A N 1
ATOM 774 C CA . ILE A 1 98 ? 4.995 2.501 4.651 1.00 88.25 98 ILE A CA 1
ATOM 775 C C . ILE A 1 98 ? 4.109 3.421 5.496 1.00 88.25 98 ILE A C 1
ATOM 777 O O . ILE A 1 98 ? 3.701 3.048 6.599 1.00 88.25 98 ILE A O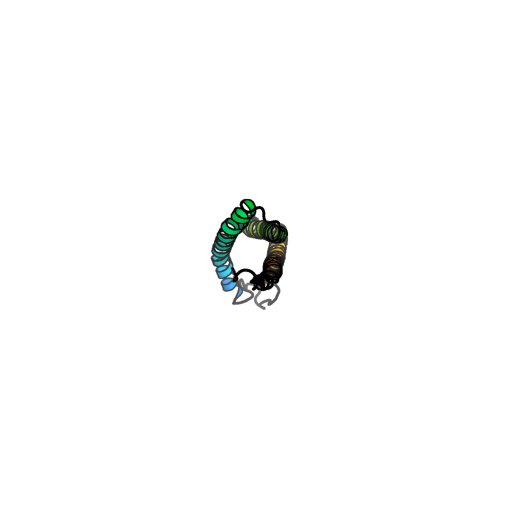 1
ATOM 781 N N . LEU A 1 99 ? 3.752 4.594 4.966 1.00 88.62 99 LEU A N 1
ATOM 782 C CA . LEU A 1 99 ? 2.918 5.568 5.667 1.00 88.62 99 LEU A CA 1
ATOM 783 C C . LEU A 1 99 ? 1.533 5.004 6.014 1.00 88.62 99 LEU A C 1
ATOM 785 O O . LEU A 1 99 ? 1.056 5.185 7.134 1.00 88.62 99 LEU A O 1
ATOM 789 N N . CYS A 1 100 ? 0.898 4.286 5.088 1.00 85.88 100 CYS A N 1
ATOM 790 C CA . CYS A 1 100 ? -0.393 3.639 5.301 1.00 85.88 100 CYS A CA 1
ATOM 791 C C . CYS A 1 100 ? -0.306 2.573 6.402 1.00 85.88 100 CYS A C 1
ATOM 793 O O . CYS A 1 100 ? -1.162 2.523 7.287 1.00 85.88 100 CYS A O 1
ATOM 795 N N . THR A 1 101 ? 0.753 1.759 6.401 1.00 84.75 101 THR A N 1
ATOM 796 C CA . THR A 1 101 ? 0.989 0.748 7.444 1.00 84.75 101 THR A CA 1
ATOM 797 C C . THR A 1 101 ? 1.112 1.400 8.823 1.00 84.75 101 THR A C 1
ATOM 799 O O . THR A 1 101 ? 0.451 0.979 9.776 1.00 84.75 101 THR A O 1
ATOM 802 N N . TRP A 1 102 ? 1.885 2.484 8.922 1.00 85.06 102 TRP A N 1
ATOM 803 C CA . TRP A 1 102 ? 2.012 3.272 10.149 1.00 85.06 102 TRP A CA 1
ATOM 804 C C . TRP A 1 102 ? 0.694 3.916 10.581 1.00 85.06 102 TRP A C 1
ATOM 806 O O . TRP A 1 102 ? 0.351 3.860 11.762 1.00 85.06 102 TRP A O 1
ATOM 816 N N . ALA A 1 103 ? -0.077 4.476 9.647 1.00 83.50 103 ALA A N 1
ATOM 817 C CA . ALA A 1 103 ? -1.373 5.086 9.933 1.00 83.50 103 ALA A CA 1
ATOM 818 C C . ALA A 1 103 ? -2.375 4.064 10.498 1.00 83.50 103 ALA A C 1
ATOM 820 O O . ALA A 1 103 ? -3.051 4.341 11.491 1.00 83.50 103 ALA A O 1
ATOM 821 N N . VAL A 1 104 ? -2.435 2.859 9.920 1.00 79.94 104 VAL A N 1
ATOM 822 C CA . VAL A 1 104 ? -3.300 1.766 10.398 1.00 79.94 104 VAL A CA 1
ATOM 823 C C . VAL A 1 104 ? -2.838 1.246 11.761 1.00 79.94 104 VAL A C 1
ATOM 825 O O . VAL A 1 104 ? -3.667 1.022 12.649 1.00 79.94 104 VAL A O 1
ATOM 828 N N . LEU A 1 105 ? -1.528 1.092 11.974 1.00 83.38 105 LEU A N 1
ATOM 829 C CA . LEU A 1 105 ? -0.978 0.725 13.281 1.00 83.38 105 LEU A CA 1
ATOM 830 C C . LEU A 1 105 ? -1.333 1.772 14.338 1.00 83.38 105 LEU A C 1
ATOM 832 O O . LEU A 1 105 ? -1.887 1.418 15.379 1.00 83.38 105 LEU A O 1
ATOM 836 N N . ALA A 1 106 ? -1.095 3.053 14.058 1.00 82.25 106 ALA A N 1
ATOM 837 C CA . ALA A 1 106 ? -1.453 4.154 14.945 1.00 82.25 106 ALA A CA 1
ATOM 838 C C . ALA A 1 106 ? -2.958 4.161 15.253 1.00 82.25 106 ALA A C 1
ATOM 840 O O . ALA A 1 106 ? -3.342 4.256 16.418 1.00 82.25 106 ALA A O 1
ATOM 841 N N . HIS A 1 107 ? -3.820 3.959 14.250 1.00 78.88 107 HIS A N 1
ATOM 842 C CA . HIS A 1 107 ? -5.263 3.813 14.455 1.00 78.88 107 HIS A CA 1
ATOM 843 C C . HIS A 1 107 ? -5.593 2.658 15.418 1.00 78.88 107 HIS A C 1
ATOM 845 O O . HIS A 1 107 ? -6.368 2.839 16.362 1.00 78.88 107 HIS A O 1
ATOM 851 N N . ARG A 1 108 ? -4.942 1.495 15.265 1.00 74.31 108 ARG A N 1
ATOM 852 C CA . ARG A 1 108 ? -5.105 0.343 16.169 1.00 74.31 108 ARG A CA 1
ATOM 853 C C . ARG A 1 108 ? -4.623 0.641 17.593 1.00 74.31 108 ARG A C 1
ATOM 855 O O . ARG A 1 108 ? -5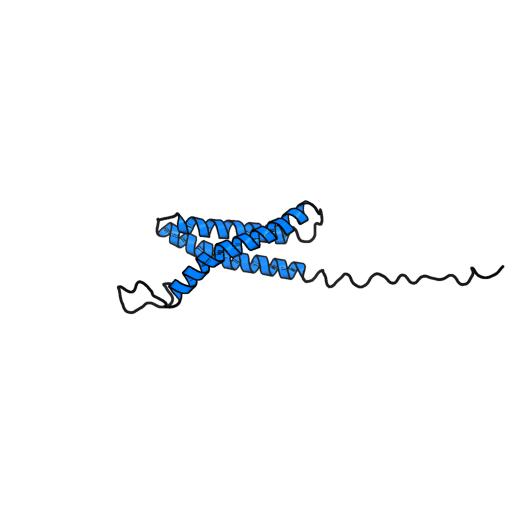.282 0.230 18.550 1.00 74.31 108 ARG A O 1
ATOM 862 N N . TYR A 1 109 ? -3.504 1.347 17.755 1.00 72.19 109 TYR A N 1
ATOM 863 C CA . TYR A 1 109 ? -2.979 1.734 19.069 1.00 72.19 109 TYR A CA 1
ATOM 864 C C . TYR A 1 109 ? -3.816 2.809 19.757 1.00 72.19 109 TYR A C 1
ATOM 866 O O . TYR A 1 109 ? -3.922 2.767 20.976 1.00 72.19 109 TYR A O 1
ATOM 874 N N . VAL A 1 110 ? -4.449 3.715 19.007 1.00 66.88 110 VAL A N 1
ATOM 875 C CA . VAL A 1 110 ? -5.363 4.741 19.538 1.00 66.88 110 VAL A CA 1
ATOM 876 C C . VAL A 1 110 ? -6.712 4.138 19.952 1.00 66.88 110 VAL A C 1
ATOM 878 O O . VAL A 1 110 ? -7.333 4.623 20.896 1.00 66.88 110 VAL A O 1
ATOM 881 N N . LEU A 1 111 ? -7.151 3.044 19.318 1.00 57.75 111 LEU A N 1
ATOM 882 C CA . LEU A 1 111 ? -8.361 2.308 19.718 1.00 57.75 111 LEU A CA 1
ATOM 883 C C . LEU A 1 111 ? -8.134 1.351 20.907 1.00 57.75 111 LEU A C 1
ATOM 885 O O . LEU A 1 111 ? -9.046 1.132 21.708 1.00 57.75 111 LEU A O 1
ATOM 889 N N . LYS A 1 112 ? -6.922 0.802 21.072 1.00 53.91 112 LYS A N 1
ATOM 890 C CA . LYS A 1 112 ? -6.576 -0.122 22.171 1.00 53.91 112 LYS A CA 1
ATOM 891 C C . LYS A 1 112 ? -6.587 0.439 23.614 1.00 53.91 112 LYS A C 1
ATOM 893 O O . LYS A 1 112 ? -6.813 -0.384 24.502 1.00 53.91 112 LYS A O 1
ATOM 898 N N . PRO A 1 113 ? -6.415 1.737 23.953 1.00 47.44 113 PRO A N 1
ATOM 899 C CA . PRO A 1 113 ? -6.345 2.155 25.353 1.00 47.44 113 PRO A CA 1
ATOM 900 C C . PRO A 1 113 ? -7.736 2.390 25.960 1.00 47.44 113 PRO A C 1
ATOM 902 O O . PRO A 1 113 ? -7.853 2.514 27.176 1.00 47.44 113 PRO A O 1
ATOM 905 N N . PHE A 1 114 ? -8.805 2.446 25.152 1.00 48.50 114 PHE A N 1
ATOM 906 C CA . PHE A 1 114 ? -10.121 2.879 25.635 1.00 48.50 114 PHE A CA 1
ATOM 907 C C . PHE A 1 114 ? -11.026 1.730 26.106 1.00 48.50 114 PHE A C 1
ATOM 909 O O . PHE A 1 114 ? -11.791 1.902 27.054 1.00 48.50 114 PHE A O 1
ATOM 916 N N . PHE A 1 115 ? -10.890 0.525 25.538 1.00 47.41 115 PHE A N 1
ATOM 917 C CA . PHE A 1 115 ? -11.660 -0.646 25.991 1.00 47.41 115 PHE A CA 1
ATOM 918 C C . PHE A 1 115 ? -11.195 -1.214 27.341 1.00 47.41 115 PHE A C 1
ATOM 920 O O . PHE A 1 115 ? -11.933 -1.969 27.967 1.00 47.41 115 PHE A O 1
ATOM 927 N N . LYS A 1 116 ? -10.026 -0.804 27.858 1.00 43.44 116 LYS A N 1
ATOM 928 C CA . LYS A 1 116 ? -9.565 -1.194 29.203 1.00 43.44 116 LYS A CA 1
ATOM 929 C C . LYS A 1 116 ? -10.097 -0.285 30.324 1.00 43.44 116 LYS A C 1
ATOM 931 O O . LYS A 1 116 ? -9.783 -0.510 31.489 1.00 43.44 116 LYS A O 1
ATOM 936 N N . LYS A 1 117 ? -10.917 0.728 30.006 1.00 46.00 117 LYS A N 1
ATOM 937 C CA . LYS A 1 117 ? -11.446 1.700 30.980 1.00 46.00 117 LYS A CA 1
ATOM 938 C C . LYS A 1 117 ? -12.980 1.785 30.979 1.00 46.00 117 LYS A C 1
ATOM 940 O O . LYS A 1 117 ? -13.545 2.865 31.096 1.00 46.00 117 LYS A O 1
ATOM 945 N N . LYS A 1 118 ? -13.677 0.645 30.883 1.00 48.16 118 LYS A N 1
ATOM 946 C CA . LYS A 1 118 ? -15.119 0.576 31.196 1.00 48.16 118 LYS A CA 1
ATOM 947 C C . LYS A 1 118 ? -15.529 -0.707 31.927 1.00 48.16 118 LYS A C 1
ATOM 949 O O . LYS A 1 118 ? -16.572 -1.276 31.646 1.00 48.16 118 LYS A O 1
ATOM 954 N N . THR A 1 119 ? -14.743 -1.107 32.924 1.00 51.44 119 THR A N 1
ATOM 955 C CA . THR A 1 119 ? -15.191 -2.083 33.932 1.00 51.44 119 THR A CA 1
ATOM 956 C C . THR A 1 119 ? -14.792 -1.611 35.324 1.00 51.44 119 THR A C 1
ATOM 958 O O . THR A 1 119 ? -13.970 -2.248 35.958 1.00 51.44 119 THR A O 1
ATOM 961 N N . ARG A 1 120 ? -15.312 -0.460 35.777 1.00 50.84 120 ARG A N 1
ATOM 962 C CA . ARG A 1 120 ? -15.483 -0.099 37.207 1.00 50.84 120 ARG A CA 1
ATOM 963 C C . ARG A 1 120 ? -16.427 1.103 37.337 1.00 50.84 120 ARG A C 1
ATOM 965 O O . ARG A 1 120 ? -15.989 2.222 37.570 1.00 50.84 120 ARG A O 1
ATOM 972 N N . ARG A 1 121 ? -17.728 0.883 37.154 1.00 52.69 121 ARG A N 1
ATOM 973 C CA . ARG A 1 121 ? -18.798 1.714 37.740 1.00 52.69 121 ARG A CA 1
ATOM 974 C C . ARG A 1 121 ? -20.091 0.916 37.643 1.00 52.69 121 ARG A C 1
ATOM 976 O O . ARG A 1 121 ? -20.711 0.874 36.589 1.00 52.69 121 ARG A O 1
ATOM 983 N N . GLY A 1 122 ? -20.421 0.211 38.718 1.00 53.22 122 GLY A N 1
ATOM 984 C CA . GLY A 1 122 ? -21.597 -0.653 38.744 1.00 53.22 122 GLY A CA 1
ATOM 985 C C . GLY A 1 122 ? -21.774 -1.457 40.026 1.00 53.22 122 GLY A C 1
ATOM 986 O O . GLY A 1 122 ? -22.270 -2.567 39.959 1.00 53.22 122 GLY A O 1
ATOM 987 N N . THR A 1 123 ? -21.370 -0.930 41.180 1.00 51.38 123 THR A N 1
ATOM 988 C CA . THR A 1 123 ? -21.899 -1.380 42.475 1.00 51.38 123 THR A CA 1
ATOM 989 C C . THR A 1 123 ? -22.325 -0.128 43.217 1.00 51.38 123 THR A C 1
ATOM 991 O O . THR A 1 123 ? -21.535 0.504 43.917 1.00 51.38 123 THR A O 1
ATOM 994 N N . LEU A 1 124 ? -23.561 0.293 42.959 1.00 58.91 124 LEU A N 1
ATOM 995 C CA . LEU A 1 124 ? -24.272 1.201 43.847 1.00 58.91 124 LEU A CA 1
ATOM 996 C C . LEU A 1 124 ? -24.392 0.468 45.192 1.00 58.91 124 LEU A C 1
ATOM 998 O O . LEU A 1 124 ? -24.916 -0.649 45.190 1.00 58.91 124 LEU A O 1
ATOM 1002 N N . PRO A 1 125 ? -23.913 1.012 46.323 1.00 51.50 125 PRO A N 1
ATOM 1003 C CA . PRO A 1 125 ? -24.334 0.482 47.604 1.00 51.50 125 PRO A CA 1
ATOM 1004 C C . PRO A 1 125 ? -25.823 0.800 47.716 1.00 51.50 125 PRO A C 1
ATOM 1006 O O . PRO A 1 125 ? -26.215 1.950 47.911 1.00 51.50 125 PRO A O 1
ATOM 1009 N N . VAL A 1 126 ? -26.659 -0.218 47.520 1.00 60.88 126 VAL A N 1
ATOM 1010 C CA . VAL A 1 126 ? -28.053 -0.174 47.942 1.00 60.88 126 VAL A CA 1
ATOM 1011 C C . VAL A 1 126 ? -28.005 0.026 49.453 1.00 60.88 126 VAL A C 1
ATOM 1013 O O . VAL A 1 126 ? -27.749 -0.906 50.211 1.00 60.88 126 VAL A O 1
ATOM 1016 N N . GLN A 1 127 ? -28.167 1.275 49.882 1.00 59.81 127 GLN A N 1
ATOM 1017 C CA . GLN A 1 127 ? -28.409 1.628 51.272 1.00 59.81 127 GLN A CA 1
ATOM 1018 C C . GLN A 1 127 ? -29.803 1.098 51.609 1.00 59.81 127 GLN A C 1
ATOM 1020 O O . GLN A 1 127 ? -30.802 1.798 51.454 1.00 59.81 127 GLN A O 1
ATOM 1025 N N . ILE A 1 128 ? -29.884 -0.180 51.986 1.00 61.47 128 ILE A N 1
ATOM 1026 C CA . ILE A 1 128 ? -31.101 -0.747 52.562 1.00 61.47 128 ILE A CA 1
ATOM 1027 C C . ILE A 1 128 ? -31.295 -0.061 53.910 1.00 61.47 128 ILE A C 1
ATOM 1029 O O . ILE A 1 128 ? -30.607 -0.349 54.890 1.00 61.47 128 ILE A O 1
ATOM 1033 N N . ASN A 1 129 ? -32.218 0.896 53.919 1.00 56.19 129 ASN A N 1
ATOM 1034 C CA . ASN A 1 129 ? -32.688 1.576 55.108 1.00 56.19 129 ASN A CA 1
ATOM 1035 C C . ASN A 1 129 ? -33.376 0.554 56.029 1.00 56.19 129 ASN A C 1
ATOM 1037 O O . ASN A 1 129 ? -34.475 0.074 55.736 1.00 56.19 129 ASN A O 1
ATOM 1041 N N . LYS A 1 130 ? -32.717 0.229 57.147 1.00 61.59 130 LYS A N 1
ATOM 1042 C CA . LYS A 1 130 ? -33.196 -0.722 58.162 1.00 61.59 130 LYS A CA 1
ATOM 1043 C C . LYS A 1 130 ? -34.399 -0.216 58.975 1.00 61.59 130 LYS A C 1
ATOM 1045 O O . LYS A 1 130 ? -34.910 -0.968 59.794 1.00 61.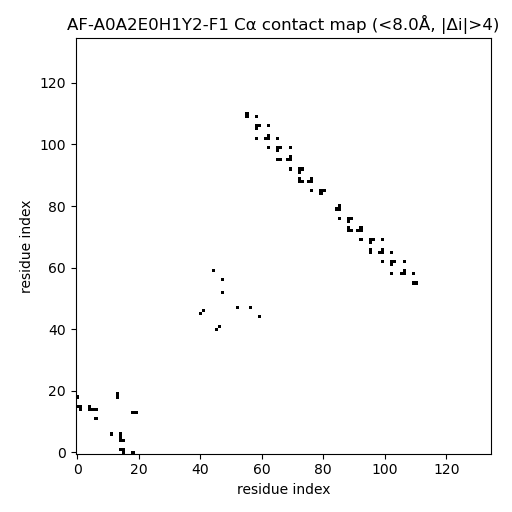59 130 LYS A O 1
ATOM 1050 N N . ASN A 1 131 ? -34.897 0.997 58.726 1.00 59.00 131 ASN A N 1
ATOM 1051 C CA . ASN A 1 131 ? -36.015 1.578 59.478 1.00 59.00 131 ASN A CA 1
ATOM 1052 C C . ASN A 1 131 ? -37.395 1.323 58.843 1.00 59.00 131 ASN A C 1
ATOM 1054 O O . ASN A 1 131 ? -38.378 1.902 59.290 1.00 59.00 131 ASN A O 1
ATOM 1058 N N . SER A 1 132 ? -37.495 0.489 57.803 1.00 58.81 132 SER A N 1
ATOM 1059 C CA . SER A 1 132 ? -38.773 0.193 57.122 1.00 58.81 132 SER A CA 1
ATOM 1060 C C . SER A 1 132 ? -39.486 -1.077 57.611 1.00 58.81 132 SER A C 1
ATOM 1062 O O . SER A 1 132 ? -40.520 -1.441 57.062 1.00 58.81 132 SER A O 1
ATOM 1064 N N . LEU A 1 133 ? -38.967 -1.743 58.648 1.00 63.00 133 LEU A N 1
ATOM 1065 C CA . LEU A 1 133 ? -39.522 -2.990 59.190 1.00 63.00 133 LEU A CA 1
ATOM 1066 C C 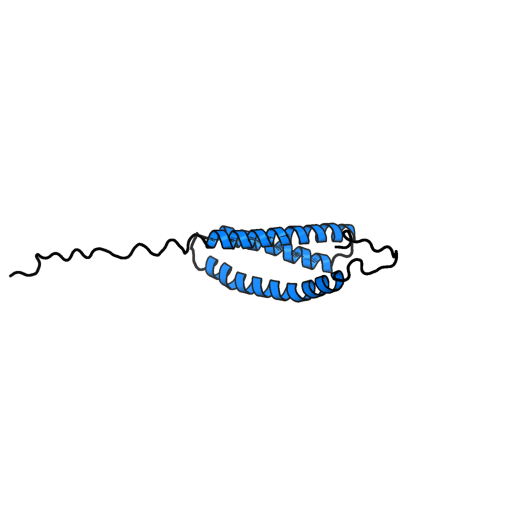. LEU A 1 133 ? -39.950 -2.851 60.660 1.00 63.00 133 LEU A C 1
ATOM 1068 O O . LEU A 1 133 ? -39.524 -3.646 61.493 1.00 63.00 133 LEU A O 1
ATOM 1072 N N . ASN A 1 134 ? -40.769 -1.846 60.991 1.00 51.53 134 ASN A N 1
ATOM 1073 C CA . ASN A 1 134 ? -41.548 -1.888 62.234 1.00 51.53 134 ASN A CA 1
ATOM 1074 C C . ASN A 1 134 ? -42.817 -1.016 62.165 1.00 51.53 134 ASN A C 1
ATOM 1076 O O . ASN A 1 134 ? -42.710 0.210 62.259 1.00 51.53 134 ASN A O 1
ATOM 1080 N N . PRO A 1 135 ? -44.003 -1.615 62.002 1.00 61.00 135 PRO A N 1
ATOM 1081 C CA . PRO A 1 135 ? -45.205 -1.188 62.704 1.00 61.00 135 PRO A CA 1
ATOM 1082 C C . PRO A 1 135 ? -45.445 -2.038 63.959 1.00 61.00 135 PRO A C 1
ATOM 1084 O O . PRO A 1 135 ? -45.408 -3.285 63.847 1.00 61.00 135 PRO A O 1
#

Sequence (135 aa):
MKRFMETDDPWAVINHPLEPWVLKLHVLSAPAMLFAVGLIATNHIWRSLKSNLPTGRRSGVLATYTFFPLVLTGYLIQVVIDELSLEILSWSHLGLGILCTWAVLAHRYVLKPFFKKKTRRGTLPVQINKNSLNP

Nearest PDB structures (foldseek):
  4ilo-assembly1_A  TM=6.136E-01  e=8.846E+00  Chlamydia trachomatis L2/434/Bu
  7pg5-assembly1_B  TM=4.657E-01  e=6.176E+00  Homo sapiens

Secondary structure (DSSP, 8-state):
-TTS---S-TT-S-SSTTHHHHHHHHHHHHHHHHHHHHHHHHHHHHHHHHS---TTHHHHHHHHHHHHHHHHHHHHHHH---HHHHHHHHHHHHHHHHHHHHHHHHHHHHHTTTTTS-SS---------GGGS--

Solvent-accessible surface area (backbone atoms only — not comparable to full-atom values): 8194 Å² total; per-residue (Å²): 121,73,85,81,37,82,58,96,52,96,80,60,91,66,51,46,92,59,52,69,55,54,51,53,50,46,68,63,44,47,60,56,51,52,49,53,50,47,54,49,44,52,61,48,50,53,46,50,68,73,42,88,62,79,87,61,53,68,46,54,50,53,36,49,65,36,43,53,57,29,52,50,32,56,52,45,59,76,71,57,82,53,67,69,60,43,52,54,35,52,54,50,29,54,52,32,49,54,51,31,52,50,38,48,49,50,37,52,58,68,56,60,67,59,78,78,71,78,87,86,87,85,77,78,80,79,79,75,68,83,82,78,81,76,134